Protein AF-A0A538M3A5-F1 (afdb_monomer_lite)

Structure (mmCIF, N/CA/C/O backbone):
data_AF-A0A538M3A5-F1
#
_entry.id   AF-A0A538M3A5-F1
#
loop_
_atom_site.group_PDB
_atom_site.id
_atom_site.type_symbol
_atom_site.label_atom_id
_atom_site.label_alt_id
_atom_site.label_comp_id
_atom_site.label_asym_id
_atom_site.label_entity_id
_atom_site.label_seq_id
_atom_site.pdbx_PDB_ins_code
_atom_site.Cartn_x
_atom_site.Cartn_y
_atom_site.Cartn_z
_atom_site.occupancy
_atom_site.B_iso_or_equiv
_atom_site.auth_seq_id
_atom_site.auth_comp_id
_atom_site.auth_asym_id
_atom_site.auth_atom_id
_atom_site.pdbx_PDB_model_num
ATOM 1 N N . MET A 1 1 ? 24.916 -11.236 -12.366 1.00 65.56 1 MET A N 1
ATOM 2 C CA . MET A 1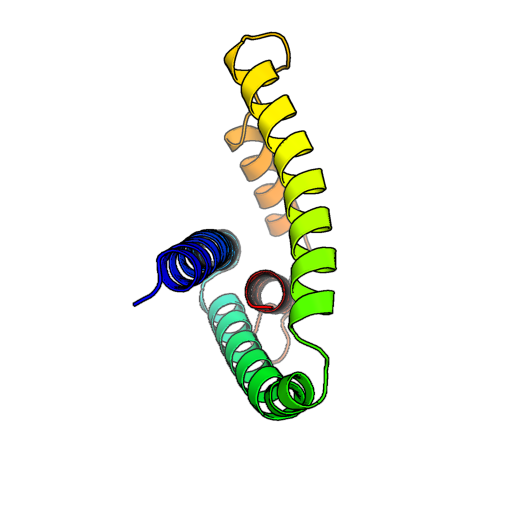 1 ? 23.666 -10.448 -12.456 1.00 65.56 1 MET A CA 1
ATOM 3 C C . MET A 1 1 ? 23.991 -9.156 -13.189 1.00 65.56 1 MET A C 1
ATOM 5 O O . MET A 1 1 ? 24.989 -8.544 -12.838 1.00 65.56 1 MET A O 1
ATOM 9 N N . SER A 1 2 ? 23.246 -8.777 -14.231 1.00 88.88 2 SER A N 1
ATOM 10 C CA . SER A 1 2 ? 23.486 -7.493 -14.912 1.00 88.88 2 SER A CA 1
ATOM 11 C C . SER A 1 2 ? 23.054 -6.334 -14.007 1.00 88.88 2 SER A C 1
ATOM 13 O O . SER A 1 2 ? 22.079 -6.477 -13.265 1.00 88.88 2 SER A O 1
ATOM 15 N N . THR A 1 3 ? 23.736 -5.188 -14.076 1.00 90.06 3 THR A N 1
ATOM 16 C CA . THR A 1 3 ? 23.393 -3.971 -13.315 1.00 90.06 3 THR A CA 1
ATOM 17 C C . THR A 1 3 ? 21.923 -3.586 -13.494 1.00 90.06 3 THR A C 1
ATOM 19 O O . THR A 1 3 ? 21.253 -3.228 -12.533 1.00 90.06 3 THR A O 1
ATOM 22 N N . SER A 1 4 ? 21.379 -3.748 -14.705 1.00 87.06 4 SER A N 1
ATOM 23 C CA . SER A 1 4 ? 19.962 -3.486 -14.990 1.00 87.06 4 SER A CA 1
ATOM 24 C C . SER A 1 4 ? 19.022 -4.384 -14.179 1.00 87.06 4 SER A C 1
ATOM 26 O O . SER A 1 4 ? 18.054 -3.902 -13.598 1.00 87.06 4 SER A O 1
ATOM 28 N N . THR A 1 5 ? 19.326 -5.680 -14.078 1.00 88.88 5 THR A N 1
ATOM 29 C CA . THR A 1 5 ? 18.527 -6.622 -13.284 1.00 88.88 5 THR A CA 1
ATOM 30 C C . THR A 1 5 ? 18.563 -6.259 -11.801 1.00 88.88 5 THR A C 1
ATOM 32 O O . THR A 1 5 ? 17.529 -6.307 -11.145 1.00 88.88 5 THR A O 1
ATOM 35 N N . ALA A 1 6 ? 19.725 -5.843 -11.285 1.00 92.56 6 ALA A N 1
ATOM 36 C CA . ALA A 1 6 ? 19.865 -5.392 -9.899 1.00 92.56 6 ALA A CA 1
ATOM 37 C C . ALA A 1 6 ? 19.000 -4.172 -9.592 1.00 92.56 6 ALA A C 1
ATOM 39 O O . ALA A 1 6 ? 18.284 -4.171 -8.596 1.00 92.56 6 ALA A O 1
ATOM 40 N N . LEU A 1 7 ? 19.014 -3.175 -10.476 1.00 91.00 7 LEU A N 1
ATOM 41 C CA . LEU A 1 7 ? 18.215 -1.965 -10.306 1.00 91.00 7 LEU A CA 1
ATOM 42 C C . LEU A 1 7 ? 16.711 -2.246 -10.385 1.00 91.00 7 LEU A C 1
ATOM 44 O O . LEU A 1 7 ? 15.956 -1.698 -9.590 1.00 91.00 7 LEU A O 1
ATOM 48 N N . ILE A 1 8 ? 16.274 -3.123 -11.295 1.00 89.00 8 ILE A N 1
ATOM 49 C CA . ILE A 1 8 ? 14.857 -3.505 -11.404 1.00 89.00 8 ILE A CA 1
ATOM 50 C C . ILE A 1 8 ? 14.394 -4.237 -10.143 1.00 89.00 8 ILE A C 1
ATOM 52 O O . ILE A 1 8 ? 13.341 -3.910 -9.606 1.00 89.00 8 ILE A O 1
ATOM 56 N N . VAL A 1 9 ? 15.179 -5.203 -9.657 1.00 91.69 9 VAL A N 1
ATOM 57 C CA . VAL A 1 9 ? 14.838 -5.957 -8.442 1.00 91.69 9 VAL A CA 1
ATOM 58 C C . VAL A 1 9 ? 14.814 -5.037 -7.225 1.00 91.69 9 VAL A C 1
ATOM 60 O O . VAL A 1 9 ? 13.853 -5.074 -6.466 1.00 91.69 9 VAL A O 1
ATOM 63 N N . ALA A 1 10 ? 15.825 -4.181 -7.057 1.00 94.00 10 ALA A N 1
ATOM 64 C CA . ALA A 1 10 ? 15.876 -3.238 -5.945 1.00 94.00 10 ALA A CA 1
ATOM 65 C C . ALA A 1 10 ? 14.717 -2.231 -5.993 1.00 94.00 10 ALA A C 1
ATOM 67 O O . ALA A 1 10 ? 14.079 -1.991 -4.974 1.00 94.00 10 ALA A O 1
ATOM 68 N N . GLY A 1 11 ? 14.413 -1.679 -7.171 1.00 91.69 11 GLY A N 1
ATOM 69 C CA . GLY A 1 11 ? 13.302 -0.746 -7.353 1.00 91.69 11 GLY A CA 1
ATOM 70 C C . GLY A 1 11 ? 11.949 -1.384 -7.044 1.00 91.69 11 GLY A C 1
ATOM 71 O O . GLY A 1 11 ? 11.179 -0.819 -6.275 1.00 91.69 11 GLY A O 1
ATOM 72 N N . ALA A 1 12 ? 11.688 -2.582 -7.577 1.00 91.06 12 ALA A N 1
ATOM 73 C CA . ALA A 1 12 ? 10.459 -3.321 -7.293 1.00 91.06 12 ALA A CA 1
ATOM 74 C C . ALA A 1 12 ? 10.345 -3.696 -5.807 1.00 91.06 12 ALA A C 1
ATOM 76 O O . ALA A 1 12 ? 9.285 -3.521 -5.217 1.00 91.06 12 ALA A O 1
ATOM 77 N N . PHE A 1 13 ? 11.443 -4.149 -5.189 1.00 94.31 13 PHE A N 1
ATOM 78 C CA . PHE A 1 13 ? 11.480 -4.481 -3.766 1.00 94.31 13 PHE A CA 1
ATOM 79 C C . PHE A 1 13 ? 11.160 -3.266 -2.894 1.00 94.31 13 PHE A C 1
ATOM 81 O O . PHE A 1 13 ? 10.266 -3.340 -2.057 1.00 94.31 13 PHE A O 1
ATOM 88 N N . LEU A 1 14 ? 11.847 -2.140 -3.112 1.00 94.25 14 LEU A N 1
ATOM 89 C CA . LEU A 1 14 ? 11.634 -0.922 -2.331 1.00 94.25 14 LEU A CA 1
ATOM 90 C C . LEU A 1 14 ? 10.219 -0.369 -2.509 1.00 94.25 14 LEU A C 1
ATOM 92 O O . LEU A 1 14 ? 9.616 0.022 -1.517 1.00 94.25 14 LEU A O 1
ATOM 96 N N . ALA A 1 15 ? 9.685 -0.382 -3.735 1.00 91.81 15 ALA A N 1
ATOM 97 C CA . ALA A 1 15 ? 8.299 0.001 -3.987 1.00 91.81 15 ALA A CA 1
ATOM 98 C C . ALA A 1 15 ? 7.340 -0.902 -3.197 1.00 91.81 15 ALA A C 1
ATOM 100 O O . ALA A 1 15 ? 6.618 -0.411 -2.341 1.00 91.81 15 ALA A O 1
ATOM 101 N N . SER A 1 16 ? 7.435 -2.227 -3.364 1.00 94.25 16 SER A N 1
ATOM 102 C CA . SER A 1 16 ? 6.567 -3.178 -2.650 1.00 94.25 16 SER A CA 1
ATOM 103 C C . SER A 1 16 ? 6.693 -3.108 -1.123 1.00 94.25 16 SER A C 1
ATOM 105 O O . SER A 1 16 ? 5.731 -3.371 -0.408 1.00 94.25 16 SER A O 1
ATOM 107 N N . ALA A 1 17 ? 7.868 -2.740 -0.603 1.00 95.38 17 ALA A N 1
ATOM 108 C CA . ALA A 1 17 ? 8.078 -2.573 0.828 1.00 95.38 17 ALA A CA 1
ATOM 109 C C . ALA A 1 17 ? 7.319 -1.358 1.380 1.00 95.38 17 ALA A C 1
ATOM 111 O O . ALA A 1 17 ? 6.803 -1.438 2.494 1.00 95.38 17 ALA A O 1
ATOM 112 N N . VAL A 1 18 ? 7.236 -0.260 0.618 1.00 95.50 18 VAL A N 1
ATOM 113 C CA . VAL A 1 18 ? 6.424 0.909 0.992 1.00 95.50 18 VAL A CA 1
ATOM 114 C C . VAL A 1 18 ? 4.950 0.523 1.016 1.00 95.50 18 VAL A C 1
ATOM 116 O O . VAL A 1 18 ? 4.313 0.702 2.051 1.00 95.50 18 VAL A O 1
ATOM 119 N N . GLU A 1 19 ? 4.454 -0.119 -0.041 1.00 95.56 19 GLU A N 1
ATOM 120 C CA . GLU A 1 19 ? 3.047 -0.538 -0.117 1.00 95.56 19 GLU A CA 1
ATOM 121 C C . GLU A 1 19 ? 2.668 -1.506 1.016 1.00 95.56 19 GLU A C 1
ATOM 123 O O . GLU A 1 19 ? 1.617 -1.393 1.646 1.00 95.56 19 GLU A O 1
ATOM 128 N N . MET A 1 20 ? 3.567 -2.433 1.366 1.00 95.12 20 MET A N 1
ATOM 129 C CA . MET A 1 20 ? 3.371 -3.325 2.510 1.00 95.12 20 MET A CA 1
ATOM 130 C C . MET A 1 20 ? 3.229 -2.544 3.824 1.00 95.12 20 MET A C 1
ATOM 132 O O . MET A 1 20 ? 2.379 -2.880 4.652 1.00 95.12 20 MET A O 1
ATOM 136 N N . VAL A 1 21 ? 4.060 -1.521 4.045 1.00 97.12 21 VAL A N 1
ATOM 137 C CA . VAL A 1 21 ? 3.972 -0.677 5.245 1.00 97.12 21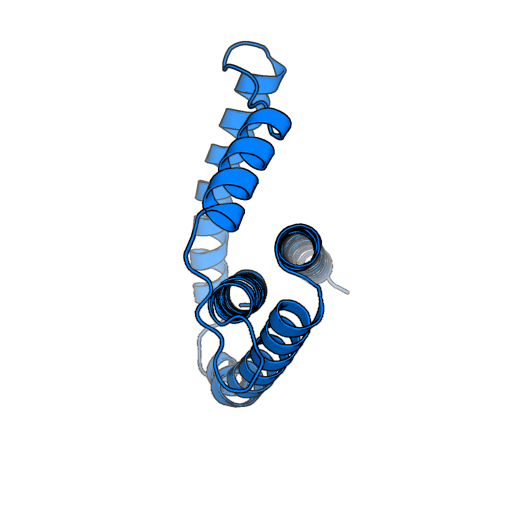 VAL A CA 1
ATOM 138 C C . VAL A 1 21 ? 2.651 0.092 5.267 1.00 97.12 21 VAL A C 1
ATOM 140 O O . VAL A 1 21 ? 2.031 0.178 6.329 1.00 97.12 21 VAL A O 1
ATOM 143 N N . GLU A 1 22 ? 2.183 0.596 4.126 1.00 95.69 22 GLU A N 1
ATOM 144 C CA . GLU A 1 22 ? 0.891 1.282 4.018 1.00 95.69 22 GLU A CA 1
ATOM 145 C C . GLU A 1 22 ? -0.277 0.331 4.317 1.00 95.69 22 GLU A C 1
ATOM 147 O O . GLU A 1 22 ? -1.083 0.611 5.212 1.00 95.69 22 GLU A O 1
ATOM 152 N N . ALA A 1 23 ? -0.297 -0.854 3.702 1.00 97.19 23 ALA A N 1
ATOM 153 C CA . ALA A 1 23 ? -1.295 -1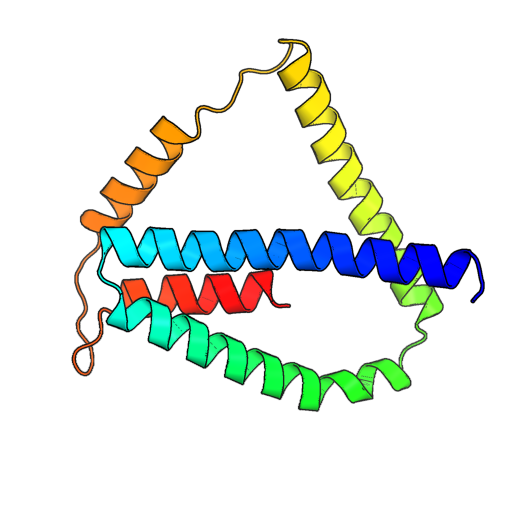.892 3.957 1.00 97.19 23 ALA A CA 1
ATOM 154 C C . ALA A 1 23 ? -1.368 -2.273 5.446 1.00 97.19 23 ALA A C 1
ATOM 156 O O . ALA A 1 23 ? -2.449 -2.326 6.041 1.00 97.19 23 ALA A O 1
ATOM 157 N N . VAL A 1 24 ? -0.212 -2.507 6.076 1.00 96.62 24 VAL A N 1
ATOM 158 C CA . VAL A 1 24 ? -0.124 -2.841 7.506 1.00 96.62 24 VAL A CA 1
ATOM 159 C C . VAL A 1 24 ? -0.618 -1.682 8.370 1.00 96.62 24 VAL A C 1
ATOM 161 O O . VAL A 1 24 ? -1.361 -1.906 9.327 1.00 96.62 24 VAL A O 1
ATOM 164 N N . THR A 1 25 ? -0.258 -0.446 8.026 1.00 95.12 25 THR A N 1
ATOM 165 C CA . THR A 1 25 ? -0.676 0.748 8.774 1.00 95.12 25 THR A CA 1
ATOM 166 C C . THR A 1 25 ? -2.189 0.947 8.711 1.00 95.12 25 THR A C 1
ATOM 168 O O . THR A 1 25 ? -2.793 1.262 9.737 1.00 95.12 25 THR A O 1
ATOM 171 N N . ILE A 1 26 ? -2.828 0.684 7.566 1.00 94.81 26 ILE A N 1
ATOM 172 C CA . ILE A 1 26 ? -4.294 0.706 7.436 1.00 94.81 26 ILE A CA 1
ATOM 173 C C . ILE A 1 26 ? -4.932 -0.325 8.374 1.00 94.81 26 ILE A C 1
ATOM 175 O O . ILE A 1 26 ? -5.841 0.009 9.137 1.00 94.81 26 ILE A O 1
ATOM 179 N N . VAL A 1 27 ? -4.448 -1.572 8.360 1.00 96.81 27 VAL A N 1
ATOM 180 C CA . VAL A 1 27 ? -4.991 -2.650 9.208 1.00 96.81 27 VAL A CA 1
ATOM 181 C C . VAL A 1 27 ? -4.833 -2.319 10.692 1.00 96.81 27 VAL A C 1
ATOM 183 O O . VAL A 1 27 ? -5.771 -2.530 11.462 1.00 96.81 27 VAL A O 1
ATOM 186 N N . ILE A 1 28 ? -3.686 -1.764 11.095 1.00 95.50 28 ILE A N 1
ATOM 187 C CA . ILE A 1 28 ? -3.447 -1.312 12.472 1.00 95.50 28 ILE A CA 1
ATOM 188 C C . ILE A 1 28 ? -4.381 -0.156 12.829 1.00 95.50 28 ILE A C 1
ATOM 190 O O . ILE A 1 28 ? -5.026 -0.207 13.874 1.00 95.50 28 ILE A O 1
ATOM 194 N N . GLY A 1 29 ? -4.488 0.861 11.972 1.00 93.19 29 GLY A N 1
ATOM 195 C CA . GLY A 1 29 ? -5.335 2.029 12.213 1.00 93.19 29 GLY A CA 1
ATOM 196 C C . GLY A 1 29 ? -6.792 1.632 12.436 1.00 93.19 29 GLY A C 1
ATOM 197 O O . GLY A 1 29 ? -7.398 2.012 13.436 1.00 93.19 29 GLY A O 1
ATOM 198 N N . VAL A 1 30 ? -7.335 0.779 11.567 1.00 93.31 30 VAL A N 1
ATOM 199 C CA . VAL A 1 30 ? -8.699 0.256 11.723 1.00 93.31 30 VAL A CA 1
ATOM 200 C C . VAL A 1 30 ? -8.807 -0.662 12.945 1.00 93.31 30 VAL A C 1
ATOM 202 O O . VAL A 1 30 ? -9.784 -0.574 13.687 1.00 93.31 30 VAL A O 1
ATOM 205 N N . GLY A 1 31 ? -7.810 -1.515 13.192 1.00 93.12 31 GLY A N 1
ATOM 206 C CA . GLY A 1 31 ? -7.782 -2.444 14.324 1.00 93.12 31 GLY A CA 1
ATOM 207 C C . GLY A 1 31 ? -7.796 -1.756 15.689 1.00 93.12 31 GLY A C 1
ATOM 208 O O . GLY A 1 31 ? -8.491 -2.213 16.597 1.00 93.12 31 GLY A O 1
ATOM 209 N N . VAL A 1 32 ? -7.085 -0.635 15.825 1.00 92.94 32 VAL A N 1
ATOM 210 C CA . VAL A 1 32 ? -7.049 0.169 17.057 1.00 92.94 32 VAL A CA 1
ATOM 211 C C . VAL A 1 32 ? -8.373 0.900 17.292 1.00 92.94 32 VAL A C 1
ATOM 213 O O . VAL A 1 32 ? -8.820 0.982 18.433 1.00 92.94 32 VAL A O 1
ATOM 216 N N . VAL A 1 33 ? -9.023 1.395 16.235 1.00 89.56 33 VAL A N 1
ATOM 217 C CA . VAL A 1 33 ? -10.256 2.198 16.352 1.00 89.56 33 VAL A CA 1
ATOM 218 C C . VAL A 1 33 ? -11.509 1.332 16.488 1.00 89.56 33 VAL A C 1
ATOM 220 O O . VAL A 1 33 ? -12.421 1.676 17.234 1.00 89.56 33 VAL A O 1
ATOM 223 N N . ARG A 1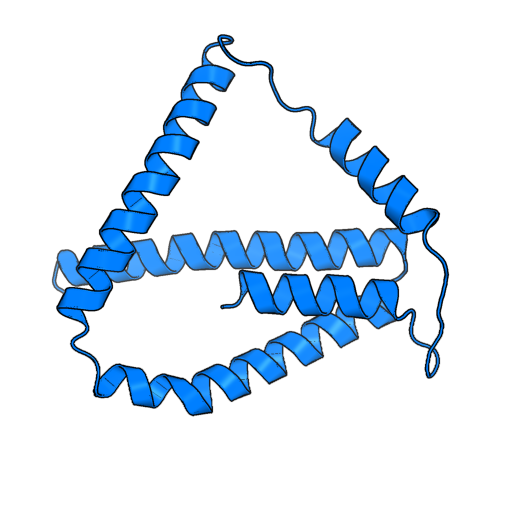 34 ? -11.574 0.214 15.756 1.00 89.69 34 ARG A N 1
ATOM 224 C CA . ARG A 1 34 ? -12.792 -0.600 15.584 1.00 89.69 34 ARG A CA 1
ATOM 225 C C . ARG A 1 34 ? -12.653 -2.056 16.035 1.00 89.69 34 ARG A C 1
ATOM 227 O O . ARG A 1 34 ? -13.591 -2.839 15.911 1.00 89.69 34 ARG A O 1
ATOM 234 N N . GLY A 1 35 ? -11.498 -2.425 16.585 1.00 91.19 35 GLY A N 1
ATOM 235 C CA . GLY A 1 35 ? -11.194 -3.780 17.036 1.00 91.19 35 GLY A CA 1
ATOM 236 C C . GLY A 1 35 ? -10.549 -4.648 15.954 1.00 91.19 35 GLY A C 1
ATOM 237 O O . GLY A 1 35 ? -10.704 -4.436 14.758 1.00 91.19 35 GLY A O 1
ATOM 238 N N . TRP A 1 36 ? -9.810 -5.669 16.388 1.00 94.25 36 TRP A N 1
ATOM 239 C CA . TRP A 1 36 ? -8.874 -6.410 15.532 1.00 94.25 36 TRP A CA 1
ATOM 240 C C . TRP A 1 36 ? -9.504 -7.503 14.666 1.00 94.25 36 TRP A C 1
ATOM 242 O O . TRP A 1 36 ? -8.943 -7.883 13.642 1.00 94.25 36 TRP A O 1
ATOM 252 N N . ARG A 1 37 ? -10.666 -8.033 15.059 1.00 94.50 37 ARG A N 1
ATOM 253 C CA . ARG A 1 37 ? -11.217 -9.253 14.450 1.00 94.50 37 ARG A CA 1
ATOM 254 C C . ARG A 1 37 ? -11.627 -9.044 12.988 1.00 94.50 37 ARG A C 1
ATOM 256 O O . ARG A 1 37 ? -11.149 -9.764 12.118 1.00 94.50 37 ARG A O 1
ATOM 263 N N . SER A 1 38 ? -12.470 -8.049 12.713 1.00 94.19 38 SER A N 1
ATOM 264 C CA . SER A 1 38 ? -12.929 -7.724 11.356 1.00 94.19 38 SER A CA 1
ATOM 265 C C . SER A 1 38 ? -11.817 -7.291 10.392 1.00 94.19 38 SER A C 1
ATOM 267 O O . SER A 1 38 ? -11.771 -7.843 9.292 1.00 94.19 38 SER A O 1
ATOM 269 N N . PRO A 1 39 ? -10.907 -6.359 10.744 1.00 95.50 39 PRO A N 1
ATOM 270 C CA . PRO A 1 39 ? -9.868 -5.923 9.818 1.00 95.50 39 PRO A CA 1
ATOM 271 C C . PRO A 1 39 ? -8.834 -7.015 9.523 1.00 95.50 39 PRO A C 1
ATOM 273 O O . PRO A 1 39 ? -8.387 -7.108 8.385 1.00 95.50 39 PRO A O 1
ATOM 276 N N . LEU A 1 40 ? -8.506 -7.901 10.475 1.00 96.94 40 LEU A N 1
ATOM 277 C CA . LEU A 1 40 ? -7.629 -9.050 10.198 1.00 96.94 40 LEU A CA 1
ATOM 278 C C . LEU A 1 40 ? -8.273 -10.052 9.230 1.00 96.94 40 LEU A C 1
ATOM 280 O O . LEU A 1 40 ? -7.599 -10.573 8.342 1.00 96.94 40 LEU A O 1
ATOM 284 N N . ILE A 1 41 ? -9.581 -10.297 9.362 1.00 97.00 41 ILE A N 1
ATOM 285 C CA . ILE A 1 41 ? -10.326 -11.138 8.412 1.00 97.00 41 ILE A CA 1
ATOM 286 C C . ILE A 1 41 ? -10.381 -10.464 7.032 1.00 97.00 41 ILE A C 1
ATOM 288 O O . ILE A 1 41 ? -10.183 -11.138 6.023 1.00 97.00 41 ILE A O 1
ATOM 292 N N . GLY A 1 42 ? -10.585 -9.143 6.983 1.00 96.38 42 GLY A N 1
ATOM 293 C CA . GLY A 1 42 ? -10.531 -8.349 5.751 1.00 96.38 42 GLY A CA 1
ATOM 294 C C . GLY A 1 42 ? -9.176 -8.436 5.054 1.00 96.38 42 GLY A C 1
ATOM 295 O O . GLY A 1 42 ? -9.119 -8.758 3.870 1.00 96.38 42 GLY A O 1
ATOM 296 N N . ALA A 1 43 ? -8.089 -8.244 5.800 1.00 97.62 43 ALA A N 1
ATOM 297 C CA . ALA A 1 43 ? -6.726 -8.380 5.298 1.00 97.62 43 ALA A CA 1
ATOM 298 C C . ALA A 1 43 ? -6.450 -9.794 4.763 1.00 97.62 43 ALA A C 1
ATOM 300 O O . ALA A 1 43 ? -5.961 -9.948 3.648 1.00 97.62 43 ALA A O 1
ATOM 301 N N . GLY A 1 44 ? -6.825 -10.836 5.513 1.00 97.56 44 GLY A N 1
ATOM 302 C CA . GLY A 1 44 ? -6.670 -12.224 5.072 1.00 97.56 44 GLY A CA 1
ATOM 303 C C . GLY A 1 44 ? -7.450 -12.531 3.789 1.00 97.56 44 GLY A C 1
ATOM 304 O O . GLY A 1 44 ? -6.913 -13.153 2.871 1.00 97.56 44 GLY A O 1
ATOM 305 N N . ALA A 1 45 ? -8.694 -12.055 3.689 1.00 97.75 45 ALA A N 1
ATOM 306 C CA . ALA A 1 45 ? -9.509 -12.204 2.486 1.00 97.75 45 ALA A CA 1
ATOM 307 C C . ALA A 1 45 ? -8.906 -11.465 1.278 1.00 97.75 45 ALA A C 1
ATOM 309 O O . ALA A 1 45 ? -8.919 -12.004 0.171 1.00 97.75 45 ALA A O 1
ATOM 310 N N . ALA A 1 46 ? -8.343 -10.271 1.482 1.00 97.69 46 ALA A N 1
ATOM 311 C CA . ALA A 1 46 ? -7.660 -9.516 0.435 1.00 97.69 46 ALA A CA 1
ATOM 312 C C . ALA A 1 46 ? -6.402 -10.239 -0.060 1.00 97.69 46 ALA A C 1
ATOM 314 O O . ALA A 1 46 ? -6.230 -10.397 -1.265 1.00 97.69 46 ALA A O 1
ATOM 315 N N . THR A 1 47 ? -5.577 -10.771 0.845 1.00 97.31 47 THR A N 1
ATOM 316 C CA . THR A 1 47 ? -4.394 -11.570 0.486 1.00 97.31 47 THR A CA 1
ATOM 317 C C . THR A 1 47 ? -4.765 -12.805 -0.334 1.00 97.31 47 THR A C 1
ATOM 319 O O . THR A 1 47 ? -4.105 -13.115 -1.325 1.00 97.31 47 THR A O 1
ATOM 322 N N . LEU A 1 48 ? -5.845 -13.502 0.035 1.00 98.12 48 LEU A N 1
ATOM 323 C CA . LEU A 1 48 ? -6.350 -14.629 -0.754 1.00 98.12 48 LEU A CA 1
ATOM 324 C C . LEU A 1 48 ? -6.832 -14.180 -2.139 1.00 98.12 48 LEU A C 1
ATOM 326 O O . LEU A 1 48 ? -6.519 -14.834 -3.133 1.00 98.12 48 LEU A O 1
ATOM 330 N N . ALA A 1 49 ? -7.552 -13.059 -2.223 1.00 97.75 49 ALA A N 1
ATOM 331 C CA . ALA A 1 49 ? -7.994 -12.498 -3.496 1.00 97.75 49 ALA A CA 1
ATOM 332 C C . ALA A 1 49 ? -6.806 -12.113 -4.395 1.00 97.75 49 ALA A C 1
ATOM 334 O O . ALA A 1 49 ? -6.806 -12.459 -5.575 1.00 97.75 49 ALA A O 1
ATOM 335 N N . LEU A 1 50 ? -5.767 -11.482 -3.840 1.00 96.44 50 LEU A N 1
ATOM 336 C CA . LEU A 1 50 ? -4.521 -11.172 -4.547 1.00 96.44 50 LEU A CA 1
ATOM 337 C C . LEU A 1 50 ? -3.831 -12.436 -5.055 1.00 96.44 50 LEU A C 1
ATOM 339 O O . LEU A 1 50 ? -3.451 -12.492 -6.221 1.00 96.44 50 LEU A O 1
ATOM 343 N N . ALA A 1 51 ? -3.724 -13.480 -4.230 1.00 96.69 51 ALA A N 1
ATOM 344 C CA . ALA A 1 51 ? -3.139 -14.751 -4.653 1.00 96.69 51 ALA A CA 1
ATOM 345 C C . ALA A 1 51 ? -3.898 -15.362 -5.845 1.00 96.69 51 ALA A C 1
ATOM 347 O O . ALA A 1 51 ? -3.276 -15.824 -6.803 1.00 96.69 51 ALA A O 1
ATOM 348 N N . VAL A 1 52 ? -5.235 -15.314 -5.822 1.00 97.06 52 VAL A N 1
ATOM 349 C CA . VAL A 1 52 ? -6.081 -15.766 -6.939 1.00 97.06 52 VAL A CA 1
ATOM 350 C C . VAL A 1 52 ? -5.871 -14.900 -8.183 1.00 97.06 52 VAL A C 1
ATOM 352 O O . VAL A 1 52 ? -5.706 -15.444 -9.275 1.00 97.06 52 VAL A O 1
ATOM 355 N N . LEU A 1 53 ? -5.835 -13.572 -8.038 1.00 95.31 53 LEU A N 1
ATOM 356 C CA . LEU A 1 53 ? -5.595 -12.645 -9.147 1.00 95.31 53 LEU A CA 1
ATOM 357 C C . LEU A 1 53 ? -4.223 -12.877 -9.785 1.00 95.31 53 LEU A C 1
ATOM 359 O O . LEU A 1 53 ? -4.133 -12.997 -11.003 1.00 95.31 53 LEU A O 1
ATOM 363 N N . VAL A 1 54 ? -3.167 -13.009 -8.985 1.00 93.81 54 VAL A N 1
ATOM 364 C CA . VAL A 1 54 ? -1.811 -13.296 -9.471 1.00 93.81 54 VAL A CA 1
ATOM 365 C C . VAL A 1 54 ? -1.756 -14.655 -10.166 1.00 93.81 54 VAL A C 1
ATOM 367 O O . VAL A 1 54 ? -1.171 -14.761 -11.243 1.00 93.81 54 VAL A O 1
ATOM 370 N N . ALA A 1 55 ? -2.395 -15.689 -9.613 1.00 94.62 55 ALA A N 1
ATOM 371 C CA . ALA A 1 55 ? -2.436 -17.009 -10.240 1.00 94.62 55 ALA A CA 1
ATOM 372 C C . ALA A 1 55 ? -3.190 -17.001 -11.584 1.00 94.62 55 ALA A C 1
ATOM 374 O O . ALA A 1 55 ? -2.762 -17.661 -12.530 1.00 94.62 55 ALA A O 1
ATOM 375 N N . ALA A 1 56 ? -4.287 -16.244 -11.683 1.00 93.62 56 ALA A N 1
ATOM 376 C CA . ALA A 1 56 ? -5.118 -16.183 -12.882 1.00 93.62 56 ALA A CA 1
ATOM 377 C C . ALA A 1 56 ? -4.555 -15.247 -13.968 1.00 93.62 56 ALA A C 1
ATOM 379 O O . ALA A 1 56 ? -4.552 -15.607 -15.145 1.00 93.62 56 ALA A O 1
ATOM 380 N N . LEU A 1 57 ? -4.075 -14.055 -13.595 1.00 89.81 57 LEU A N 1
ATOM 381 C CA . LEU A 1 57 ? -3.605 -13.025 -14.531 1.00 89.81 57 LEU A CA 1
ATOM 382 C C . LEU A 1 57 ? -2.085 -13.014 -14.727 1.00 89.81 57 LEU A C 1
ATOM 384 O O . LEU A 1 57 ? -1.618 -12.553 -15.767 1.00 89.81 57 LEU A O 1
ATOM 388 N N . GLY A 1 58 ? -1.299 -13.542 -13.788 1.00 87.06 58 GLY A N 1
ATOM 389 C CA . GLY A 1 58 ? 0.162 -13.620 -13.897 1.00 87.06 58 GLY A CA 1
ATOM 390 C C . GLY A 1 58 ? 0.651 -14.261 -15.202 1.00 87.06 58 GLY A C 1
ATOM 391 O O . GLY A 1 58 ? 1.518 -13.680 -15.860 1.00 87.06 58 GLY A O 1
ATOM 392 N N . PRO A 1 59 ? 0.071 -15.389 -15.662 1.00 90.69 59 PRO A N 1
ATOM 393 C CA . PRO A 1 59 ? 0.431 -15.987 -16.946 1.00 90.69 59 PRO A CA 1
ATOM 394 C C . PRO A 1 59 ? 0.194 -15.059 -18.145 1.00 90.69 59 PRO A C 1
ATOM 396 O O . PRO A 1 59 ? 0.954 -15.119 -19.111 1.00 90.69 59 PRO A O 1
ATOM 399 N N . ALA A 1 60 ? -0.795 -14.159 -18.093 1.00 84.56 60 ALA A N 1
ATOM 400 C CA . ALA A 1 60 ? -1.073 -13.224 -19.186 1.00 84.56 60 ALA A CA 1
ATOM 401 C C . ALA A 1 60 ? 0.102 -12.260 -19.444 1.00 84.56 60 ALA A C 1
ATOM 403 O O . ALA A 1 60 ? 0.329 -11.854 -20.585 1.00 84.56 60 ALA A O 1
ATOM 404 N N . LEU A 1 61 ? 0.920 -11.968 -18.423 1.00 81.75 61 LEU A N 1
ATOM 405 C CA . LEU A 1 61 ? 2.132 -11.150 -18.559 1.00 81.75 61 LEU A CA 1
ATOM 406 C C . LEU A 1 61 ? 3.205 -11.795 -19.449 1.00 81.75 61 LEU A C 1
ATOM 408 O O . LEU A 1 61 ? 4.077 -11.088 -19.946 1.00 81.75 61 LEU A O 1
ATOM 412 N N . THR A 1 62 ? 3.141 -13.110 -19.687 1.00 85.56 62 THR A N 1
ATOM 413 C CA . THR A 1 62 ? 4.062 -13.806 -20.606 1.00 85.56 62 THR A CA 1
ATOM 414 C C . THR A 1 62 ? 3.754 -13.543 -22.080 1.00 85.56 62 THR A C 1
ATOM 416 O O . THR A 1 62 ? 4.630 -13.696 -22.927 1.00 85.56 62 THR A O 1
ATOM 419 N N . VAL A 1 63 ? 2.527 -13.111 -22.385 1.00 88.12 63 VAL A N 1
ATOM 420 C CA . VAL A 1 63 ? 2.059 -12.834 -23.752 1.00 88.12 63 VAL A CA 1
ATOM 421 C C . VAL A 1 63 ? 2.249 -11.355 -24.117 1.00 88.12 63 VAL A C 1
ATOM 423 O O . VAL A 1 63 ? 2.297 -10.995 -25.292 1.00 88.12 63 VAL A O 1
ATOM 426 N N . ILE A 1 64 ? 2.385 -10.479 -23.117 1.00 86.00 64 ILE A N 1
ATOM 427 C CA . ILE A 1 64 ? 2.506 -9.031 -23.307 1.00 86.00 64 ILE A CA 1
ATOM 428 C C . ILE A 1 64 ? 3.981 -8.645 -23.520 1.00 86.00 64 ILE A C 1
ATOM 430 O O . ILE A 1 64 ? 4.850 -9.103 -22.774 1.00 86.00 64 ILE A O 1
ATOM 434 N N . PRO A 1 65 ? 4.298 -7.740 -24.469 1.00 89.94 65 PRO A N 1
ATOM 435 C CA . PRO A 1 65 ? 5.647 -7.200 -24.633 1.00 89.94 65 PRO A CA 1
ATOM 436 C C . PRO A 1 65 ? 6.117 -6.420 -23.389 1.00 89.94 65 PRO A C 1
ATOM 438 O O . PRO A 1 65 ? 5.914 -5.208 -23.268 1.00 89.94 65 PRO A O 1
ATOM 441 N N . ILE A 1 66 ? 6.794 -7.108 -22.462 1.00 87.12 66 ILE A N 1
ATOM 442 C CA . ILE A 1 66 ? 7.196 -6.573 -21.148 1.00 87.12 66 ILE A CA 1
ATOM 443 C C . ILE A 1 66 ? 8.047 -5.296 -21.250 1.00 87.12 66 ILE A C 1
ATOM 445 O O . ILE A 1 66 ? 8.013 -4.449 -20.363 1.00 87.12 66 ILE A O 1
ATOM 449 N N . HIS A 1 67 ? 8.800 -5.119 -22.338 1.00 89.12 67 HIS A N 1
ATOM 450 C CA . HIS A 1 67 ? 9.644 -3.942 -22.552 1.00 89.12 67 HIS A CA 1
ATOM 451 C C . HIS A 1 67 ? 8.828 -2.662 -22.759 1.00 89.12 67 HIS A C 1
ATOM 453 O O . HIS A 1 67 ? 9.168 -1.627 -22.190 1.00 89.12 67 HIS A O 1
ATOM 459 N N . VAL A 1 68 ? 7.733 -2.742 -23.523 1.00 90.81 68 VAL A N 1
ATOM 460 C CA . VAL A 1 68 ? 6.832 -1.603 -23.751 1.00 90.81 68 VAL A CA 1
ATOM 461 C C . VAL A 1 68 ? 6.104 -1.263 -22.457 1.00 90.81 68 VAL A C 1
ATOM 463 O O . VAL A 1 68 ? 6.069 -0.101 -22.062 1.00 90.81 68 VAL A O 1
ATOM 466 N N . LEU A 1 69 ? 5.607 -2.286 -21.752 1.00 88.62 69 LEU A N 1
ATOM 467 C CA . LEU A 1 69 ? 4.942 -2.106 -20.464 1.00 88.62 69 LEU A CA 1
ATOM 468 C C . LEU A 1 69 ? 5.868 -1.428 -19.446 1.00 88.62 69 LEU A C 1
ATOM 470 O O . LEU A 1 69 ? 5.478 -0.446 -18.825 1.00 88.62 69 LEU A O 1
ATOM 474 N N . ARG A 1 70 ? 7.120 -1.888 -19.326 1.00 89.62 70 ARG A N 1
ATOM 475 C CA . ARG A 1 70 ? 8.126 -1.278 -18.441 1.00 89.62 70 ARG A CA 1
ATOM 476 C C . ARG A 1 70 ? 8.422 0.172 -18.797 1.00 89.62 70 ARG A C 1
ATOM 478 O O . ARG A 1 70 ? 8.590 0.977 -17.888 1.00 89.62 70 ARG A O 1
ATOM 485 N N . LEU A 1 71 ? 8.494 0.508 -20.085 1.00 92.00 71 LEU A N 1
ATOM 486 C CA . LEU A 1 71 ? 8.738 1.883 -20.513 1.00 92.00 71 LEU A CA 1
ATOM 487 C C . LEU A 1 71 ? 7.566 2.794 -20.136 1.00 92.00 71 LEU A C 1
ATOM 489 O O . LEU A 1 71 ? 7.783 3.846 -19.543 1.00 92.00 71 LEU A O 1
ATOM 493 N N . VAL A 1 72 ? 6.335 2.377 -20.444 1.00 94.62 72 VAL A N 1
ATOM 494 C CA . VAL A 1 72 ? 5.125 3.160 -20.155 1.00 94.62 72 VAL A CA 1
ATOM 495 C C . VAL A 1 72 ? 4.924 3.308 -18.647 1.00 94.62 72 VAL A C 1
ATOM 497 O O . VAL A 1 72 ? 4.816 4.428 -18.155 1.00 94.62 72 VAL A O 1
ATOM 500 N N . VAL A 1 73 ? 4.935 2.201 -17.900 1.00 91.56 73 VAL A N 1
ATOM 501 C CA . VAL A 1 73 ? 4.761 2.214 -16.439 1.00 91.56 73 VAL A CA 1
ATOM 502 C C . VAL A 1 73 ? 5.904 2.971 -15.769 1.00 91.56 73 VAL A C 1
ATOM 504 O O . VAL A 1 73 ? 5.655 3.819 -14.920 1.00 91.56 73 VAL A O 1
ATOM 507 N N . GLY A 1 74 ? 7.151 2.745 -16.188 1.00 91.50 74 GLY A N 1
ATOM 508 C CA . GLY A 1 74 ? 8.308 3.468 -15.664 1.00 91.50 74 GLY A CA 1
ATOM 509 C C . GLY A 1 74 ? 8.218 4.978 -15.899 1.00 91.50 74 GLY A C 1
ATOM 510 O O . GLY A 1 74 ? 8.499 5.750 -14.986 1.00 91.50 74 GLY A O 1
ATOM 511 N N . ALA A 1 75 ? 7.772 5.415 -17.080 1.00 94.81 75 ALA A N 1
ATOM 512 C CA . ALA A 1 75 ? 7.562 6.833 -17.369 1.00 94.81 75 ALA A CA 1
ATOM 513 C C . ALA A 1 75 ? 6.454 7.447 -16.497 1.00 94.81 75 ALA A C 1
ATOM 515 O O . ALA A 1 75 ? 6.629 8.550 -15.977 1.00 94.81 75 ALA A O 1
ATOM 516 N N . LEU A 1 76 ? 5.344 6.728 -16.292 1.00 95.19 76 LEU A N 1
ATOM 517 C CA . LEU A 1 76 ? 4.262 7.164 -15.405 1.00 95.19 76 LEU A CA 1
ATOM 518 C C . LEU A 1 76 ? 4.739 7.276 -13.951 1.00 95.19 76 LEU A C 1
ATOM 520 O O . LEU A 1 76 ? 4.542 8.318 -13.326 1.00 95.19 76 LEU A O 1
ATOM 524 N N . LEU A 1 77 ? 5.422 6.251 -13.434 1.00 91.12 77 LEU A N 1
ATOM 525 C CA . LEU A 1 77 ? 5.978 6.248 -12.078 1.00 91.12 77 LEU A CA 1
ATOM 526 C C . LEU A 1 77 ? 6.990 7.381 -11.876 1.00 91.12 77 LEU A C 1
ATOM 528 O O . LEU A 1 77 ? 6.961 8.051 -10.846 1.00 91.12 77 LEU A O 1
ATOM 532 N N . LEU A 1 78 ? 7.838 7.656 -12.871 1.00 92.56 78 LEU A N 1
ATOM 533 C CA . LEU A 1 78 ? 8.751 8.799 -12.834 1.00 92.56 78 LEU A CA 1
ATOM 534 C C . LEU A 1 78 ? 7.998 10.131 -12.790 1.00 92.56 78 LEU A C 1
ATOM 536 O O . LEU A 1 78 ? 8.353 11.002 -11.996 1.00 92.56 78 LEU A O 1
ATOM 540 N N . ALA A 1 79 ? 6.954 10.300 -13.606 1.00 95.88 79 ALA A N 1
ATOM 541 C CA . ALA A 1 79 ? 6.168 11.529 -13.630 1.00 95.88 79 ALA A CA 1
ATOM 542 C C . ALA A 1 79 ? 5.472 11.790 -12.282 1.00 95.88 79 ALA A C 1
ATOM 544 O O . ALA A 1 79 ? 5.566 12.899 -11.748 1.00 95.88 79 ALA A O 1
ATOM 545 N N . PHE A 1 80 ? 4.823 10.777 -11.700 1.00 93.75 80 PHE A N 1
ATOM 546 C CA . PHE A 1 80 ? 4.183 10.893 -10.386 1.00 93.75 80 PHE A CA 1
ATOM 547 C C . PHE A 1 80 ? 5.205 11.089 -9.263 1.00 93.75 80 PHE A C 1
ATOM 549 O O . PHE A 1 80 ? 5.066 12.020 -8.463 1.00 93.75 80 PHE A O 1
ATOM 556 N N . GLY A 1 81 ? 6.272 10.289 -9.255 1.00 91.88 81 GLY A N 1
ATOM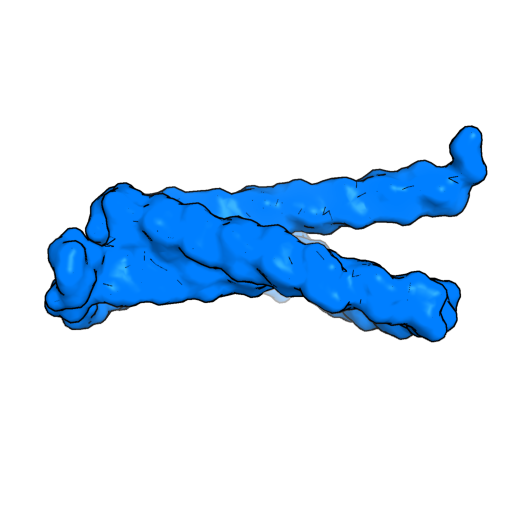 557 C CA . GLY A 1 81 ? 7.350 10.381 -8.273 1.00 91.88 81 GLY A CA 1
ATOM 558 C C . GLY A 1 81 ? 8.029 11.750 -8.278 1.00 91.88 81 GLY A C 1
ATOM 559 O O . GLY A 1 81 ? 8.304 12.305 -7.215 1.00 91.88 81 GLY A O 1
ATOM 560 N N . LEU A 1 82 ? 8.215 12.368 -9.449 1.00 96.38 82 LEU A N 1
ATOM 561 C CA . LEU A 1 82 ? 8.783 13.713 -9.544 1.00 96.38 82 LEU A CA 1
ATOM 562 C C . LEU A 1 82 ? 7.860 14.779 -8.935 1.00 96.38 82 LEU A C 1
ATOM 564 O O . LEU A 1 82 ? 8.339 15.705 -8.277 1.00 96.38 82 LEU A O 1
ATOM 568 N N . GLN A 1 83 ? 6.540 14.648 -9.097 1.00 94.88 83 GLN A N 1
ATOM 569 C CA . GLN A 1 83 ? 5.587 15.551 -8.441 1.00 94.88 83 GLN A CA 1
ATOM 570 C C . GLN A 1 83 ? 5.631 15.416 -6.919 1.00 94.88 83 GLN A C 1
ATOM 572 O O . GLN A 1 83 ? 5.504 16.413 -6.203 1.00 94.88 83 GLN A O 1
ATOM 577 N N . TRP A 1 84 ? 5.820 14.199 -6.415 1.00 92.50 84 TRP A N 1
ATOM 578 C CA . TRP A 1 84 ? 5.957 13.948 -4.984 1.00 92.50 84 TRP A CA 1
ATOM 579 C C . TRP A 1 84 ? 7.276 14.497 -4.451 1.00 92.50 84 TRP A C 1
ATOM 581 O O . TRP A 1 84 ? 7.260 15.245 -3.474 1.00 92.50 84 TRP A O 1
ATOM 591 N N . LEU A 1 85 ? 8.388 14.236 -5.142 1.00 94.31 85 LEU A N 1
ATOM 592 C CA . LEU A 1 85 ? 9.703 14.776 -4.804 1.00 94.31 85 LEU A CA 1
ATOM 593 C C . LEU A 1 85 ? 9.676 16.305 -4.765 1.00 94.31 85 LEU A C 1
ATOM 595 O O . LEU A 1 85 ? 10.135 16.909 -3.799 1.00 94.31 85 LEU A O 1
ATOM 599 N N . ARG A 1 86 ? 9.061 16.942 -5.767 1.00 95.75 86 ARG A N 1
ATOM 600 C CA . ARG A 1 86 ? 8.869 18.395 -5.789 1.00 95.75 86 ARG A CA 1
ATOM 601 C C . ARG A 1 86 ? 8.133 18.882 -4.541 1.00 95.75 86 ARG A C 1
ATOM 603 O O . ARG A 1 86 ? 8.586 19.828 -3.903 1.00 95.75 86 ARG A O 1
ATOM 610 N N . LYS A 1 87 ? 7.010 18.255 -4.175 1.00 93.62 87 LYS A N 1
ATOM 611 C CA . LYS A 1 87 ? 6.260 18.616 -2.958 1.00 93.62 87 LYS A CA 1
ATOM 612 C C . LYS A 1 87 ? 7.094 18.402 -1.693 1.00 93.62 87 LYS A C 1
ATOM 614 O O . LYS A 1 87 ? 7.058 19.252 -0.809 1.00 93.62 87 LYS A O 1
ATOM 619 N N . ALA A 1 88 ? 7.848 17.307 -1.609 1.00 92.12 88 ALA A N 1
ATOM 620 C CA . ALA A 1 88 ? 8.716 17.009 -0.473 1.00 92.12 88 ALA A CA 1
ATOM 621 C C . ALA A 1 88 ? 9.809 18.074 -0.299 1.00 92.12 88 ALA A C 1
ATOM 623 O O . ALA A 1 88 ? 9.960 18.610 0.796 1.00 92.12 88 ALA A O 1
ATOM 624 N N . VAL A 1 89 ? 10.490 18.459 -1.385 1.00 95.19 89 VAL A N 1
ATOM 625 C CA . VAL A 1 89 ? 11.507 19.526 -1.379 1.00 95.19 89 VAL A CA 1
ATOM 626 C C . VAL A 1 89 ? 10.899 20.869 -0.968 1.00 95.19 89 VAL A C 1
ATOM 628 O O . VAL A 1 89 ? 11.470 21.568 -0.135 1.00 95.19 89 VAL A O 1
ATOM 631 N N . LEU A 1 90 ? 9.720 21.221 -1.492 1.00 95.56 90 LEU A N 1
ATOM 632 C CA . LEU A 1 90 ? 9.044 22.471 -1.127 1.00 95.56 90 LEU A CA 1
ATOM 633 C C . LEU A 1 90 ? 8.640 22.509 0.353 1.00 95.56 90 LEU A C 1
ATOM 635 O O . LEU A 1 90 ? 8.786 23.554 0.983 1.00 95.56 90 LEU A O 1
ATOM 639 N N . ARG A 1 91 ? 8.168 21.390 0.921 1.00 94.38 91 ARG A N 1
ATOM 640 C CA . ARG A 1 91 ? 7.860 21.303 2.359 1.00 94.38 91 ARG A CA 1
ATOM 641 C C . ARG A 1 91 ? 9.118 21.371 3.215 1.00 94.38 91 ARG A C 1
ATOM 643 O O . ARG A 1 91 ? 9.145 22.134 4.171 1.00 94.38 91 ARG A O 1
ATOM 650 N N . ALA A 1 92 ? 10.165 20.631 2.849 1.00 92.12 92 ALA A N 1
ATOM 651 C CA . ALA A 1 92 ? 11.438 20.649 3.568 1.00 92.12 92 ALA A CA 1
ATOM 652 C C . ALA A 1 92 ? 12.092 22.042 3.553 1.00 92.12 92 ALA A C 1
ATOM 654 O O . ALA A 1 92 ? 12.700 22.449 4.536 1.00 92.12 92 ALA A O 1
ATOM 655 N N . GLY A 1 93 ? 11.929 22.793 2.460 1.00 93.56 93 GLY A N 1
ATOM 656 C CA . GLY A 1 93 ? 12.411 24.168 2.339 1.00 93.56 93 GLY A CA 1
ATOM 657 C C . GLY A 1 93 ? 11.508 25.235 2.970 1.00 93.56 93 GLY A C 1
ATOM 658 O O . GLY A 1 93 ? 11.825 26.413 2.846 1.00 93.56 93 GLY A O 1
ATOM 659 N N . GLY A 1 94 ? 10.376 24.869 3.584 1.00 93.06 94 GLY A N 1
ATOM 660 C CA . GLY A 1 94 ? 9.430 25.817 4.194 1.00 93.06 94 GLY A CA 1
ATOM 661 C C . GLY A 1 94 ? 8.556 26.605 3.207 1.00 93.06 94 GLY A C 1
ATOM 662 O O . GLY A 1 94 ? 7.766 27.448 3.621 1.00 93.06 94 GLY A O 1
ATOM 663 N N . TRP A 1 95 ? 8.646 26.316 1.906 1.00 92.94 95 TRP A N 1
ATOM 664 C CA . TRP A 1 95 ? 7.855 26.961 0.845 1.00 92.94 95 TRP A CA 1
ATOM 665 C C . TRP A 1 95 ? 6.450 26.365 0.695 1.00 92.94 95 TRP A C 1
ATOM 667 O O . TRP A 1 95 ? 5.617 26.881 -0.049 1.00 92.94 95 TRP A O 1
ATOM 677 N N . MET A 1 96 ? 6.187 25.252 1.374 1.00 89.31 96 MET A N 1
ATOM 678 C CA . MET A 1 96 ? 4.888 24.602 1.446 1.00 89.31 96 MET A CA 1
ATOM 679 C C . MET A 1 96 ? 4.630 24.193 2.892 1.00 89.31 96 MET A C 1
ATOM 681 O O . MET A 1 96 ? 5.517 23.645 3.541 1.00 89.31 96 MET A O 1
ATOM 685 N N . ALA A 1 97 ? 3.413 24.439 3.383 1.00 88.38 97 ALA A N 1
ATOM 686 C CA . ALA A 1 97 ? 3.038 24.086 4.746 1.00 88.38 97 ALA A CA 1
ATOM 687 C C . ALA A 1 97 ? 3.252 22.588 5.011 1.00 88.38 97 ALA A C 1
ATOM 689 O O . ALA A 1 97 ? 2.924 21.729 4.180 1.00 88.38 97 ALA A O 1
ATOM 690 N N . GLN A 1 98 ? 3.811 22.290 6.180 1.00 86.00 98 GLN A N 1
ATOM 691 C CA . GLN A 1 98 ? 4.001 20.925 6.637 1.00 86.00 98 GLN A CA 1
ATOM 692 C C . GLN A 1 98 ? 2.633 20.321 6.969 1.00 86.00 98 GLN A C 1
ATOM 694 O O . GLN A 1 98 ? 1.767 20.986 7.538 1.00 86.00 98 GLN A O 1
ATOM 699 N N . ARG A 1 99 ? 2.412 19.076 6.546 1.00 82.81 99 ARG A N 1
ATOM 700 C CA . ARG A 1 99 ? 1.168 18.368 6.836 1.00 82.81 99 ARG A CA 1
ATOM 701 C C . ARG A 1 99 ? 1.277 17.781 8.236 1.00 82.81 99 ARG A C 1
ATOM 703 O O . ARG A 1 99 ? 2.198 17.016 8.505 1.00 82.81 99 ARG A O 1
ATOM 710 N N . ASP A 1 100 ? 0.354 18.167 9.103 1.00 86.38 100 ASP A N 1
ATOM 711 C CA . ASP A 1 100 ? 0.225 17.565 10.423 1.00 86.38 100 ASP A CA 1
ATOM 712 C C . ASP A 1 100 ? -0.561 16.256 10.290 1.00 86.38 100 ASP A C 1
ATOM 714 O O . ASP A 1 100 ? -1.788 16.253 10.144 1.00 86.38 100 ASP A O 1
ATOM 718 N N . GLU A 1 101 ? 0.166 15.139 10.279 1.00 85.31 101 GLU A N 1
ATOM 719 C CA . GLU A 1 101 ? -0.448 13.813 10.184 1.00 85.31 101 GLU A CA 1
ATOM 720 C C . GLU A 1 101 ? -1.190 13.423 11.469 1.00 85.31 101 GLU A C 1
ATOM 722 O O . GLU A 1 101 ? -2.106 12.610 11.409 1.00 85.31 101 GLU A O 1
ATOM 727 N N . GLY A 1 102 ? -0.871 14.033 12.617 1.00 85.94 102 GLY A N 1
ATOM 728 C CA . GLY A 1 102 ? -1.583 13.792 13.872 1.00 85.94 102 GLY A CA 1
ATOM 729 C C . GLY A 1 102 ? -3.008 14.334 13.817 1.00 85.94 102 GLY A C 1
ATOM 730 O O . GLY A 1 102 ? -3.962 13.619 14.122 1.00 85.94 102 GLY A O 1
ATOM 731 N N . VAL A 1 103 ? -3.172 15.571 13.342 1.00 87.19 103 VAL A N 1
ATOM 732 C CA . VAL A 1 103 ? -4.500 16.175 13.135 1.00 87.19 103 VAL A CA 1
ATOM 733 C C . VAL A 1 103 ? -5.285 15.428 12.057 1.00 87.19 103 VAL A C 1
ATOM 735 O O . VAL A 1 103 ? -6.491 15.217 12.206 1.00 87.19 103 VAL A O 1
ATOM 738 N N . ALA A 1 104 ? -4.619 15.007 10.977 1.00 86.50 104 ALA A N 1
ATOM 739 C CA . ALA A 1 104 ? -5.255 14.200 9.940 1.00 86.50 104 ALA A CA 1
ATOM 740 C C . ALA A 1 104 ? -5.750 12.858 10.501 1.00 86.50 104 ALA A C 1
ATOM 742 O O . ALA A 1 104 ? -6.909 12.504 10.301 1.00 86.50 104 ALA A O 1
ATOM 743 N N . PHE A 1 105 ? -4.907 12.160 11.264 1.00 84.44 105 PHE A N 1
ATOM 744 C CA . PHE A 1 105 ? -5.248 10.886 11.883 1.00 84.44 105 PHE A CA 1
ATOM 745 C C . PHE A 1 105 ? -6.398 11.015 12.886 1.00 84.44 105 PHE A C 1
ATOM 747 O O . PHE A 1 105 ? -7.310 10.198 12.864 1.00 84.44 105 PHE A O 1
ATOM 754 N N . LEU A 1 106 ? -6.408 12.042 13.741 1.00 87.81 106 LEU A N 1
ATOM 755 C CA . LEU A 1 106 ? -7.517 12.287 14.675 1.00 87.81 106 LEU A CA 1
ATOM 756 C C . LEU A 1 106 ? -8.849 12.492 13.945 1.00 87.81 106 LEU A C 1
ATOM 758 O O . LEU A 1 106 ? -9.844 11.873 14.309 1.00 87.81 106 LEU A O 1
ATOM 762 N N . ARG A 1 107 ? -8.857 13.286 12.868 1.00 88.31 107 ARG A N 1
ATOM 763 C CA . ARG A 1 107 ? -10.059 13.490 12.048 1.00 88.31 107 ARG A CA 1
ATOM 764 C C . ARG A 1 107 ? -10.566 12.177 11.440 1.00 88.31 107 ARG A C 1
ATOM 766 O O . ARG A 1 107 ? -11.765 11.918 11.482 1.00 88.31 107 ARG A O 1
ATOM 773 N N . GLU A 1 108 ? -9.676 11.368 10.871 1.00 86.69 108 GLU A N 1
ATOM 774 C CA . GLU A 1 108 ? -10.039 10.070 10.281 1.00 86.69 108 GLU A CA 1
ATOM 775 C C . GLU A 1 108 ? -10.542 9.088 11.346 1.00 86.69 108 GLU A C 1
ATOM 777 O O . GLU A 1 108 ? -11.526 8.385 11.129 1.00 86.69 108 GLU A O 1
ATOM 782 N N . GLN A 1 109 ? -9.925 9.077 12.532 1.00 86.25 109 GLN A N 1
ATOM 783 C CA . GLN A 1 109 ? -10.387 8.269 13.661 1.00 86.25 109 GLN A CA 1
ATOM 784 C C . GLN A 1 109 ? -11.785 8.673 14.124 1.00 86.25 109 GLN A C 1
ATOM 786 O O . GLN A 1 109 ? -12.605 7.797 14.369 1.00 86.25 109 GLN A O 1
ATOM 791 N N . GLU A 1 110 ? -12.079 9.969 14.238 1.00 86.19 110 GLU A N 1
ATOM 792 C CA . GLU A 1 110 ? -13.409 10.451 14.628 1.00 86.19 110 GLU A CA 1
ATOM 793 C C . GLU A 1 110 ? -14.472 10.055 13.601 1.00 86.19 110 GLU A C 1
ATOM 795 O O . GLU A 1 110 ? -15.542 9.576 13.971 1.00 86.19 110 GLU A O 1
ATOM 800 N N . GLN A 1 111 ? -14.169 10.184 12.307 1.00 84.75 111 GLN A N 1
ATOM 801 C CA . GLN A 1 111 ? -15.059 9.736 11.232 1.00 84.75 111 GLN A CA 1
ATOM 802 C C . GLN A 1 111 ? -15.271 8.223 11.278 1.00 84.75 111 GLN A C 1
ATOM 804 O O . GLN A 1 111 ? -16.404 7.742 11.195 1.00 84.75 111 GLN A O 1
ATOM 809 N N . ALA A 1 112 ? -14.188 7.472 11.471 1.00 80.38 112 ALA A N 1
ATOM 810 C CA . ALA A 1 112 ? -14.247 6.037 11.646 1.00 80.38 112 ALA A CA 1
ATOM 811 C C . ALA A 1 112 ? -14.978 5.655 12.936 1.00 80.38 112 ALA A C 1
ATOM 813 O O . ALA A 1 112 ? -15.641 4.639 12.930 1.00 80.38 112 ALA A O 1
ATOM 814 N N . ALA A 1 113 ? -14.943 6.414 14.024 1.00 80.38 113 ALA A N 1
ATOM 815 C CA . ALA A 1 113 ? -15.720 6.107 15.227 1.00 80.38 113 ALA A CA 1
ATOM 816 C C . ALA A 1 113 ? -17.209 6.461 15.057 1.00 80.38 113 ALA A C 1
ATOM 818 O O . ALA A 1 113 ? -18.075 5.753 15.564 1.00 80.38 113 ALA A O 1
ATOM 819 N N . ALA A 1 114 ? -17.509 7.535 14.321 1.00 82.31 114 ALA A N 1
ATOM 820 C CA . ALA A 1 114 ? -18.866 8.032 14.103 1.00 82.31 114 ALA A CA 1
ATOM 821 C C . ALA A 1 114 ? -19.650 7.262 13.027 1.00 82.31 114 ALA A C 1
ATOM 823 O O . ALA A 1 114 ? -20.881 7.312 13.012 1.00 82.31 114 ALA A O 1
ATOM 824 N N . ALA A 1 115 ? -18.970 6.572 12.107 1.00 81.00 115 ALA A N 1
ATOM 825 C CA . ALA A 1 115 ? -19.644 5.762 11.099 1.00 81.00 115 ALA A CA 1
ATOM 826 C C . ALA A 1 115 ? -20.450 4.617 11.752 1.00 81.00 115 ALA A C 1
ATOM 828 O O . ALA A 1 115 ? -20.027 4.019 12.740 1.00 81.00 115 ALA A O 1
ATOM 829 N N . GLY A 1 116 ? -21.616 4.288 11.193 1.00 75.94 116 GLY A N 1
ATOM 830 C CA . GLY A 1 116 ? -22.503 3.274 11.768 1.00 75.94 116 GLY A CA 1
ATOM 831 C C . GLY A 1 116 ? -21.838 1.901 11.924 1.00 75.94 116 GLY A C 1
ATOM 832 O O . GLY A 1 116 ? -20.999 1.494 11.114 1.00 75.94 116 GLY A O 1
ATOM 833 N N . THR A 1 117 ? -22.224 1.179 12.972 1.00 70.19 117 THR A N 1
ATOM 834 C CA . THR A 1 117 ? -21.828 -0.213 13.195 1.00 70.19 117 THR A CA 1
ATOM 835 C C . THR A 1 117 ? -22.824 -1.124 12.482 1.00 70.19 117 THR A C 1
ATOM 837 O O . THR A 1 117 ? -23.890 -1.437 13.007 1.00 70.19 117 THR A O 1
ATOM 840 N N . GLU A 1 118 ? -22.501 -1.536 11.256 1.00 79.12 118 GLU A N 1
ATOM 841 C CA . GLU A 1 118 ? -23.200 -2.649 10.609 1.00 79.12 118 GLU A CA 1
ATOM 842 C C . GLU A 1 118 ? -22.491 -3.955 10.965 1.00 79.12 118 GLU A C 1
ATOM 844 O O . GLU A 1 118 ? -21.480 -4.314 10.357 1.00 79.12 118 GLU A O 1
ATOM 849 N N . GLU A 1 119 ? -23.028 -4.678 11.947 1.00 79.12 119 GLU A N 1
ATOM 850 C CA . GLU A 1 119 ? -22.565 -6.029 12.249 1.00 79.12 119 GLU A CA 1
ATOM 851 C C . GLU A 1 119 ? -23.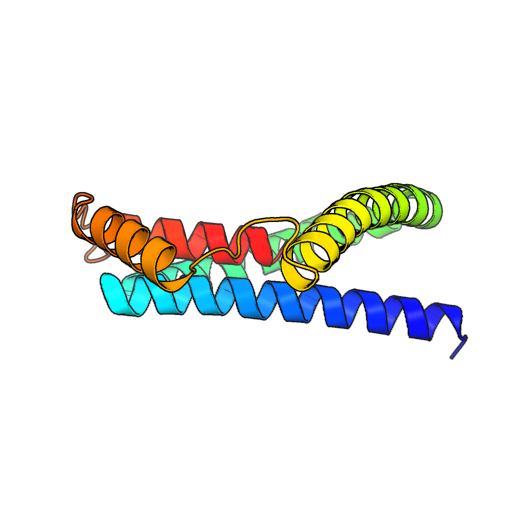268 -7.052 11.355 1.00 79.12 119 GLU A C 1
ATOM 853 O O . GLU A 1 119 ? -24.480 -7.263 11.434 1.00 79.12 119 GLU A O 1
ATOM 858 N N . ARG A 1 120 ? -22.495 -7.732 10.506 1.00 74.62 120 ARG A N 1
ATOM 859 C CA . ARG A 1 120 ? -22.972 -8.854 9.687 1.00 74.62 120 ARG A CA 1
ATOM 860 C C . ARG A 1 120 ? -22.191 -10.099 10.074 1.00 74.62 120 ARG A C 1
ATOM 862 O O . ARG A 1 120 ? -20.966 -10.092 10.041 1.00 74.62 120 ARG A O 1
ATOM 869 N N . ALA A 1 121 ? -22.896 -11.161 10.470 1.00 75.62 121 ALA A N 1
ATOM 870 C CA . ALA A 1 121 ? -22.285 -12.403 10.960 1.00 75.62 121 ALA A CA 1
ATOM 871 C C . ALA A 1 121 ? -21.268 -12.197 12.115 1.00 75.62 121 ALA A C 1
ATOM 873 O O . ALA A 1 121 ? -20.286 -12.929 12.222 1.00 75.62 121 ALA A O 1
ATOM 874 N N . GLY A 1 122 ? -21.495 -11.195 12.977 1.00 80.25 122 GLY A N 1
ATOM 875 C CA . GLY A 1 122 ? -20.605 -10.856 14.098 1.00 80.25 122 GLY A CA 1
ATOM 876 C C . GLY A 1 122 ? -19.314 -10.132 13.694 1.00 80.25 122 GLY A C 1
ATOM 877 O O . GLY A 1 122 ? -18.358 -10.115 14.471 1.00 80.25 122 GLY A O 1
ATOM 878 N N . LEU A 1 123 ? -19.266 -9.576 12.479 1.00 83.62 123 LEU A N 1
ATOM 879 C CA . LEU A 1 123 ? -18.171 -8.750 11.981 1.00 83.62 123 LEU A CA 1
ATOM 880 C C . LEU A 1 123 ? -18.663 -7.329 11.729 1.00 83.62 123 LEU A C 1
ATOM 882 O O . LEU A 1 123 ? -19.637 -7.137 11.002 1.00 83.62 123 LEU A O 1
ATOM 886 N N . ASP A 1 124 ? -17.935 -6.342 12.253 1.00 90.31 124 ASP A N 1
ATOM 887 C CA . ASP A 1 124 ? -18.037 -4.962 11.779 1.00 90.31 124 ASP A CA 1
ATOM 888 C C . ASP A 1 124 ? -17.660 -4.901 10.289 1.00 90.31 124 ASP A C 1
ATOM 890 O O . ASP A 1 124 ? -16.495 -5.084 9.908 1.00 90.31 124 ASP A O 1
ATOM 894 N N . TRP A 1 125 ? -18.666 -4.655 9.450 1.00 92.00 125 TRP A N 1
ATOM 895 C CA . TRP A 1 125 ? -18.529 -4.624 8.001 1.00 92.00 125 TRP A CA 1
ATOM 896 C C . TRP A 1 125 ? -17.738 -3.411 7.503 1.00 92.00 125 TRP A C 1
ATOM 898 O O . TRP A 1 125 ? -17.029 -3.502 6.497 1.00 92.00 125 TRP A O 1
ATOM 908 N N . TYR A 1 126 ? -17.786 -2.285 8.216 1.00 91.31 126 TYR A N 1
ATOM 909 C CA . TYR A 1 126 ? -16.969 -1.119 7.890 1.00 91.31 126 TYR A CA 1
ATOM 910 C C . TYR A 1 126 ? -15.488 -1.456 8.071 1.00 91.31 126 TYR A C 1
ATOM 912 O O . TYR A 1 126 ? -14.697 -1.327 7.138 1.00 91.31 126 TYR A O 1
ATOM 920 N N . ALA A 1 127 ? -15.123 -1.987 9.239 1.00 91.88 127 ALA A N 1
ATOM 921 C CA . ALA A 1 127 ? -13.739 -2.341 9.537 1.00 91.88 127 ALA A CA 1
ATOM 922 C C . ALA A 1 127 ? -13.196 -3.420 8.584 1.00 91.88 127 ALA A C 1
ATOM 924 O O . ALA A 1 127 ? -12.061 -3.327 8.112 1.00 91.88 127 ALA A O 1
ATOM 925 N N . PHE A 1 128 ? -14.026 -4.413 8.247 1.00 95.19 128 PHE A N 1
ATOM 926 C CA . PHE A 1 128 ? -13.692 -5.419 7.239 1.00 95.19 128 PHE A CA 1
ATOM 927 C C . PHE A 1 128 ? -13.428 -4.783 5.868 1.00 95.19 128 PHE A C 1
ATOM 929 O O . PHE A 1 128 ? -12.402 -5.060 5.253 1.00 95.19 128 PHE A O 1
ATOM 936 N N . THR A 1 129 ? -14.335 -3.930 5.380 1.00 94.69 129 THR A N 1
ATOM 937 C CA . THR A 1 129 ? -14.243 -3.373 4.021 1.00 94.69 129 THR A CA 1
ATOM 938 C C . THR A 1 129 ? -13.090 -2.394 3.853 1.00 94.69 129 THR A C 1
ATOM 940 O O . THR A 1 129 ? -12.456 -2.412 2.798 1.00 94.69 129 THR A O 1
ATOM 943 N N . VAL A 1 130 ? -12.788 -1.576 4.864 1.00 94.94 130 VAL A N 1
ATOM 944 C CA . VAL A 1 130 ? -11.636 -0.664 4.825 1.00 94.94 130 VAL A CA 1
ATOM 945 C C . VAL A 1 130 ? -10.334 -1.459 4.769 1.00 94.94 130 VAL A C 1
ATOM 947 O O . VAL A 1 130 ? -9.526 -1.228 3.875 1.00 94.94 130 VAL A O 1
ATOM 950 N N . ALA A 1 131 ? -10.159 -2.446 5.654 1.00 96.81 131 ALA A N 1
ATOM 951 C CA . ALA A 1 131 ? -8.956 -3.277 5.665 1.00 96.81 131 ALA A CA 1
ATOM 952 C C . ALA A 1 131 ? -8.820 -4.126 4.394 1.00 96.81 131 ALA A C 1
ATOM 954 O O . ALA A 1 131 ? -7.738 -4.197 3.820 1.00 96.81 131 ALA A O 1
ATOM 955 N N . PHE A 1 132 ? -9.915 -4.729 3.921 1.00 97.50 132 PHE A N 1
ATOM 956 C CA . PHE A 1 132 ? -9.921 -5.506 2.683 1.00 97.50 132 PHE A CA 1
ATOM 957 C C . PHE A 1 132 ? -9.504 -4.649 1.486 1.00 97.50 132 PHE A C 1
ATOM 959 O O . PHE A 1 132 ? -8.619 -5.038 0.732 1.00 97.50 132 PHE A O 1
ATOM 966 N N . LYS A 1 133 ? -10.122 -3.473 1.311 1.00 96.69 133 LYS A N 1
ATOM 967 C CA . LYS A 1 133 ? -9.799 -2.580 0.193 1.00 96.69 133 LYS A CA 1
ATOM 968 C C . LYS A 1 133 ? -8.379 -2.045 0.293 1.00 96.69 133 LYS A C 1
ATOM 970 O O . LYS A 1 133 ? -7.698 -2.059 -0.719 1.00 96.69 133 LYS A O 1
ATOM 975 N N . GLY A 1 134 ? -7.948 -1.616 1.480 1.00 96.38 134 GLY A N 1
ATOM 976 C CA . GLY A 1 134 ? -6.585 -1.135 1.700 1.00 96.38 134 GLY A CA 1
ATOM 977 C C . GLY A 1 134 ? -5.560 -2.193 1.309 1.00 96.38 134 GLY A C 1
ATOM 978 O O . GLY A 1 134 ? -4.780 -1.982 0.394 1.00 96.38 134 GLY A O 1
ATOM 979 N N . VAL A 1 135 ? -5.637 -3.386 1.905 1.00 97.62 135 VAL A N 1
ATOM 980 C CA . VAL A 1 135 ? -4.690 -4.475 1.606 1.00 97.62 135 VAL A CA 1
ATOM 981 C C . VAL A 1 135 ? -4.751 -4.915 0.141 1.00 97.62 135 VAL A C 1
ATOM 983 O O . VAL A 1 135 ? -3.715 -5.210 -0.444 1.00 97.62 135 VAL A O 1
ATOM 986 N N . LEU A 1 136 ? -5.941 -4.960 -0.466 1.00 96.81 136 LEU A N 1
ATOM 987 C CA . LEU A 1 136 ? -6.090 -5.338 -1.873 1.00 96.81 136 LEU A CA 1
ATOM 988 C C . LEU A 1 136 ? -5.478 -4.300 -2.821 1.00 96.81 136 LEU A C 1
ATOM 990 O O . LEU A 1 136 ? -4.891 -4.691 -3.822 1.00 96.81 136 LEU A O 1
ATOM 994 N N . LEU A 1 137 ? -5.665 -3.008 -2.539 1.00 95.94 137 LEU A N 1
ATOM 995 C CA . LEU A 1 137 ? -5.191 -1.924 -3.399 1.00 95.94 137 LEU A CA 1
ATOM 996 C C . LEU A 1 137 ? -3.686 -1.716 -3.267 1.00 95.94 137 LEU A C 1
ATOM 998 O O . LEU A 1 137 ? -3.026 -1.658 -4.296 1.00 95.94 137 LEU A O 1
ATOM 1002 N N . GLU A 1 138 ? -3.152 -1.685 -2.044 1.00 95.56 138 GLU A N 1
ATOM 1003 C CA . GLU A 1 138 ? -1.700 -1.567 -1.846 1.00 95.56 138 GLU A CA 1
ATOM 1004 C C . GLU A 1 138 ? -0.963 -2.843 -2.300 1.00 95.56 138 GLU A C 1
ATOM 1006 O O . GLU A 1 138 ? 0.205 -2.823 -2.671 1.00 95.56 138 GLU A O 1
ATOM 1011 N N . GLY A 1 139 ? -1.630 -4.000 -2.276 1.00 91.06 139 GLY A N 1
ATOM 1012 C CA . GLY A 1 139 ? -1.030 -5.263 -2.703 1.00 91.06 139 GLY A CA 1
ATOM 1013 C C . GLY A 1 139 ? -1.041 -5.530 -4.215 1.00 91.06 139 GLY A C 1
ATOM 1014 O O . GLY A 1 139 ? -0.516 -6.573 -4.618 1.00 91.06 139 GLY A O 1
ATOM 1015 N N . LEU A 1 140 ? -1.661 -4.667 -5.030 1.00 87.50 140 LEU A N 1
ATOM 1016 C CA . LEU A 1 140 ? -1.806 -4.828 -6.486 1.00 87.50 140 LEU A CA 1
ATOM 1017 C C . LEU A 1 140 ? -0.667 -4.155 -7.265 1.00 87.50 140 LEU A C 1
ATOM 1019 O O . LEU A 1 140 ? -0.098 -4.839 -8.148 1.00 87.50 140 LEU A O 1
#

Sequence (140 aa):
MSTSTALIVAGAFLASAVEMVEAVTIVIGVGVVRGWRSPLIGAGAATLALAVLVAALGPALTVIPIHVLRLVVGALLLAFGLQWLRKAVLRAGGWMAQRDEGVAFLREQEQAAAAGTEERAGLDWYAFTVAFKGVLLEGL

Foldseek 3Di:
DDPVVVCVVVVVVVLLVVLVVQLVVQLVLLCVLPNNPQLVVLLVVLVVVLVVCCVVCVVVCVVDPVVVVCVVVVVVCVVVVVVVVVVVVCCVVVVDPDDDVVVVSVVVSVVSNPDDQDQDPNHRPVSSVSSNCSNNVSVD

Radius of gyration: 18.93 Å; chains: 1; bounding box: 47×44×42 Å

Secondary structure (DSSP, 8-state):
--HHHHHHHHHHHHHHHHHHHHHHHHHHHHHHHH-SHHHHHHHHHHHHHHHHHHHHHGGGGGTS-HHHHHHHHHHHHHHHHHHHHHHHHHHHTTSSPPP-HHHHHHHHHHHHHHS---EETTEEHHHHHHHHHHHHHHT-

pLDDT: mean 91.05, std 5.88, range [65.56, 98.12]